Protein AF-A0A938LSH6-F1 (afdb_monomer_lite)

Sequence (116 aa):
MRPATFASLILISLAPCVVAAPAPAGTNDRDPYGGWTQLRFEATGFFRAVERDGLWWLVTPAGHAFLSKGVNNVDFRGDHAPALGYAPYQRAVQAKYGSEEAWAQAVVARLRDWGF

Structure (mmCIF, N/CA/C/O backbone):
data_AF-A0A938LSH6-F1
#
_entry.id   AF-A0A938LSH6-F1
#
loop_
_atom_site.group_PDB
_atom_site.id
_atom_site.type_symbol
_atom_site.label_atom_id
_atom_site.label_alt_id
_atom_site.label_comp_id
_atom_site.label_asym_id
_atom_site.label_entity_id
_atom_site.label_seq_id
_atom_site.pdbx_PDB_ins_code
_atom_site.Cartn_x
_atom_site.Cartn_y
_atom_site.Cartn_z
_atom_site.occupancy
_atom_site.B_iso_or_equiv
_atom_site.auth_seq_id
_atom_site.auth_comp_id
_atom_site.auth_asym_id
_atom_site.auth_atom_id
_atom_site.pdbx_PDB_model_num
ATOM 1 N N . MET A 1 1 ? 9.554 -72.117 -28.312 1.00 37.94 1 MET A N 1
ATOM 2 C CA . MET A 1 1 ? 10.291 -70.834 -28.308 1.00 37.94 1 MET A CA 1
ATOM 3 C C . MET A 1 1 ? 9.295 -69.699 -28.071 1.00 37.94 1 MET A C 1
ATOM 5 O O . MET A 1 1 ? 8.416 -69.533 -28.894 1.00 37.94 1 MET A O 1
ATOM 9 N N . ARG A 1 2 ? 9.434 -69.043 -26.902 1.00 40.09 2 ARG A N 1
ATOM 10 C CA . ARG A 1 2 ? 8.969 -67.728 -26.372 1.00 40.09 2 ARG A CA 1
ATOM 11 C C . ARG A 1 2 ? 7.556 -67.159 -26.698 1.00 40.09 2 ARG A C 1
ATOM 13 O O . ARG A 1 2 ? 7.213 -67.038 -27.866 1.00 40.09 2 ARG A O 1
ATOM 20 N N . PRO A 1 3 ? 6.800 -66.692 -25.673 1.00 49.91 3 PRO A N 1
ATOM 21 C CA . PRO A 1 3 ? 5.553 -65.935 -25.823 1.00 49.91 3 PRO A CA 1
ATOM 22 C C . PRO A 1 3 ? 5.826 -64.421 -25.940 1.00 49.91 3 PRO A C 1
ATOM 24 O O . PRO A 1 3 ? 6.870 -63.947 -25.488 1.00 49.91 3 PRO A O 1
ATOM 27 N N . ALA A 1 4 ? 4.883 -63.651 -26.490 1.00 46.59 4 ALA A N 1
ATOM 28 C CA . ALA A 1 4 ? 4.911 -62.187 -26.440 1.00 46.59 4 ALA A CA 1
ATOM 29 C C . ALA A 1 4 ? 3.577 -61.647 -25.906 1.00 46.59 4 ALA A C 1
ATOM 31 O O . ALA A 1 4 ? 2.539 -61.701 -26.561 1.00 46.59 4 ALA A O 1
ATOM 32 N N . THR A 1 5 ? 3.643 -61.171 -24.668 1.00 45.41 5 THR A N 1
ATOM 33 C CA . THR A 1 5 ? 2.594 -60.525 -23.881 1.00 45.41 5 THR A CA 1
ATOM 34 C C . THR A 1 5 ? 2.369 -59.096 -24.388 1.00 45.41 5 THR A C 1
ATOM 36 O O . THR A 1 5 ? 3.325 -58.330 -24.488 1.00 45.41 5 THR A O 1
ATOM 39 N N . PHE A 1 6 ? 1.124 -58.711 -24.680 1.00 43.72 6 PHE A N 1
ATOM 40 C CA . PHE A 1 6 ? 0.762 -57.312 -24.931 1.00 43.72 6 PHE A CA 1
ATOM 41 C C . PHE A 1 6 ? 0.640 -56.573 -23.593 1.00 43.72 6 PHE A C 1
ATOM 43 O O . PHE A 1 6 ? -0.237 -56.874 -22.787 1.00 43.72 6 PHE A O 1
ATOM 50 N N . ALA A 1 7 ? 1.535 -55.616 -23.347 1.00 45.47 7 ALA A N 1
ATOM 51 C CA . ALA A 1 7 ? 1.458 -54.708 -22.210 1.00 45.47 7 ALA A CA 1
ATOM 52 C C . ALA A 1 7 ? 0.606 -53.484 -22.587 1.00 45.47 7 ALA A C 1
ATOM 54 O O . ALA A 1 7 ? 1.020 -52.660 -23.402 1.00 45.47 7 ALA A O 1
ATOM 55 N N . SER A 1 8 ? -0.583 -53.359 -21.996 1.00 44.22 8 SER A N 1
ATOM 56 C CA . SER A 1 8 ? -1.368 -52.122 -22.027 1.00 44.22 8 SER A CA 1
ATOM 57 C C . SER A 1 8 ? -0.714 -51.075 -21.125 1.00 44.22 8 SER A C 1
ATOM 59 O O . SER A 1 8 ? -0.715 -51.212 -19.904 1.00 44.22 8 SER A O 1
ATOM 61 N N . LEU A 1 9 ? -0.178 -50.012 -21.723 1.00 42.94 9 LEU A N 1
ATOM 62 C CA . LEU A 1 9 ? 0.179 -48.787 -21.012 1.00 42.94 9 LEU A CA 1
ATOM 63 C C . LEU A 1 9 ? -1.080 -47.933 -20.821 1.00 42.94 9 LEU A C 1
ATOM 65 O O . LEU A 1 9 ? -1.621 -47.389 -21.780 1.00 42.94 9 LEU A O 1
ATOM 69 N N . ILE A 1 10 ? -1.539 -47.810 -19.576 1.00 46.94 10 ILE A N 1
ATOM 70 C CA . ILE A 1 10 ? -2.532 -46.808 -19.179 1.00 46.94 10 ILE A CA 1
ATOM 71 C C . ILE A 1 10 ? -1.774 -45.503 -18.920 1.00 46.94 10 ILE A C 1
ATOM 73 O O . ILE A 1 10 ? -1.013 -45.395 -17.959 1.00 46.94 10 ILE A O 1
ATOM 77 N N . LEU A 1 11 ? -1.970 -44.513 -19.791 1.00 42.72 11 LEU A N 1
ATOM 78 C CA . LEU A 1 11 ? -1.486 -43.150 -19.587 1.00 42.72 11 LEU A CA 1
ATOM 79 C C . LEU A 1 11 ? -2.413 -42.457 -18.571 1.00 42.72 11 LEU A C 1
ATOM 81 O O . LEU A 1 11 ? -3.522 -42.052 -18.914 1.00 42.72 11 LEU A O 1
ATOM 85 N N . ILE A 1 12 ? -1.988 -42.333 -17.313 1.00 53.47 12 ILE A N 1
ATOM 86 C CA . ILE A 1 12 ? -2.693 -41.504 -16.325 1.00 53.47 12 ILE A CA 1
ATOM 87 C C . ILE A 1 12 ? -2.281 -40.050 -16.578 1.00 53.47 12 ILE A C 1
ATOM 89 O O . ILE A 1 12 ? -1.184 -39.628 -16.219 1.00 53.47 12 ILE A O 1
ATOM 93 N N . SER A 1 13 ? -3.154 -39.285 -17.235 1.00 51.00 13 SER A N 1
ATOM 94 C CA . SER A 1 13 ? -3.016 -37.831 -17.343 1.00 51.00 13 SER A CA 1
ATOM 95 C C . SER A 1 13 ? -3.321 -37.203 -15.981 1.00 51.00 13 SER A C 1
ATOM 97 O O . SER A 1 13 ? -4.474 -37.114 -15.564 1.00 51.00 13 SER A O 1
ATOM 99 N N . LEU A 1 14 ? -2.277 -36.789 -15.263 1.00 54.25 14 LEU A N 1
ATOM 100 C CA . LEU A 1 14 ? -2.396 -35.893 -14.114 1.00 54.25 14 LEU A CA 1
ATOM 101 C C . LEU A 1 14 ? -2.654 -34.477 -14.637 1.00 54.25 14 LEU A C 1
ATOM 103 O O . LEU A 1 14 ? -1.720 -33.718 -14.888 1.00 54.25 14 LEU A O 1
ATOM 107 N N . ALA A 1 15 ? -3.924 -34.120 -14.819 1.00 60.56 15 ALA A N 1
ATOM 108 C CA . ALA A 1 15 ? -4.305 -32.721 -14.944 1.00 60.56 15 ALA A CA 1
ATOM 109 C C . ALA A 1 15 ? -4.096 -32.048 -13.573 1.00 60.56 15 ALA A C 1
ATOM 111 O O . ALA A 1 15 ? -4.708 -32.488 -12.594 1.00 60.56 15 ALA A O 1
ATOM 112 N N . PRO A 1 16 ? -3.247 -31.011 -13.444 1.00 57.06 16 PRO A N 1
ATOM 113 C CA . PRO A 1 16 ? -3.201 -30.240 -12.215 1.00 57.06 16 PRO A CA 1
ATOM 114 C C . PRO A 1 16 ? -4.564 -29.570 -12.035 1.00 57.06 16 PRO A C 1
ATOM 116 O O . PRO A 1 16 ? -4.983 -28.746 -12.848 1.00 57.06 16 PRO A O 1
ATOM 119 N N . CYS A 1 17 ? -5.269 -29.944 -10.967 1.00 41.12 17 CYS A N 1
ATOM 120 C CA . CYS A 1 17 ? -6.420 -29.202 -10.481 1.00 41.12 17 CYS A CA 1
ATOM 121 C C . CYS A 1 17 ? -5.899 -27.854 -9.974 1.00 41.12 17 CYS A C 1
ATOM 123 O O . CYS A 1 17 ? -5.541 -27.701 -8.808 1.00 41.12 17 CYS A O 1
ATOM 125 N N . VAL A 1 18 ? -5.773 -26.882 -10.877 1.00 58.09 18 VAL A N 1
ATOM 126 C CA . VAL A 1 18 ? -5.633 -25.485 -10.485 1.00 58.09 18 VAL A CA 1
ATOM 127 C C . VAL A 1 18 ? -6.980 -25.105 -9.890 1.00 58.09 18 VAL A C 1
ATOM 129 O O . VAL A 1 18 ? -7.929 -24.802 -10.612 1.00 58.09 18 VAL A O 1
ATOM 132 N N . VAL A 1 19 ? -7.089 -25.185 -8.565 1.00 53.78 19 VAL A N 1
ATOM 133 C CA . VAL A 1 19 ? -8.195 -24.562 -7.845 1.00 53.78 19 VAL A CA 1
ATOM 134 C C . VAL A 1 19 ? -8.004 -23.063 -8.028 1.00 53.78 19 VAL A C 1
ATOM 136 O O . VAL A 1 19 ? -7.171 -22.444 -7.368 1.00 53.78 19 VAL A O 1
ATOM 139 N N . ALA A 1 20 ? -8.723 -22.489 -8.989 1.00 54.34 20 ALA A N 1
ATOM 140 C CA . ALA A 1 20 ? -8.857 -21.049 -9.082 1.00 54.34 20 ALA A CA 1
ATOM 141 C C . ALA A 1 20 ? -9.435 -20.565 -7.748 1.00 54.34 20 ALA A C 1
ATOM 143 O O . ALA A 1 20 ? -10.492 -21.037 -7.319 1.00 54.34 20 ALA A O 1
ATOM 144 N N . ALA A 1 21 ? -8.724 -19.662 -7.071 1.00 57.00 21 ALA A N 1
ATOM 145 C CA . ALA A 1 21 ? -9.303 -18.953 -5.943 1.00 57.00 21 ALA A CA 1
ATOM 146 C C . ALA A 1 21 ? -10.612 -18.297 -6.422 1.00 57.00 21 ALA A C 1
ATOM 148 O O . ALA A 1 21 ? -10.639 -17.766 -7.538 1.00 57.00 21 ALA A O 1
ATOM 149 N N . PRO A 1 22 ? -11.704 -18.363 -5.639 1.00 52.28 22 PRO A N 1
ATOM 150 C CA . PRO A 1 22 ? -12.938 -17.693 -6.014 1.00 52.28 22 PRO A CA 1
ATOM 151 C C . PRO A 1 22 ? -12.639 -16.215 -6.273 1.00 52.28 22 PRO A C 1
ATOM 153 O O . PRO A 1 22 ? -11.905 -15.584 -5.508 1.00 52.28 22 PRO A O 1
ATOM 156 N N . ALA A 1 23 ? -13.189 -15.681 -7.366 1.00 52.38 23 ALA A N 1
ATOM 157 C CA . ALA A 1 23 ? -13.143 -14.253 -7.647 1.00 52.38 23 ALA A CA 1
ATOM 158 C C . ALA A 1 23 ? -13.608 -13.479 -6.396 1.00 52.38 23 ALA A C 1
ATOM 160 O O . ALA A 1 23 ? -14.553 -13.934 -5.737 1.00 52.38 23 ALA A O 1
ATOM 161 N N . PRO A 1 24 ? -12.957 -12.358 -6.032 1.00 55.66 24 PRO A N 1
ATOM 162 C CA . PRO A 1 24 ? -13.344 -11.601 -4.850 1.00 55.66 24 PRO A CA 1
ATOM 163 C C . PRO A 1 24 ? -14.833 -11.249 -4.934 1.00 55.66 24 PRO A C 1
ATOM 165 O O . PRO A 1 24 ? -15.311 -10.739 -5.949 1.00 55.66 24 PRO A O 1
ATOM 168 N N . ALA A 1 25 ? -15.571 -11.586 -3.874 1.00 49.50 25 ALA A N 1
ATOM 169 C CA . ALA A 1 25 ? -16.984 -11.260 -3.745 1.00 49.50 25 ALA A CA 1
ATOM 170 C C . ALA A 1 25 ? -17.200 -9.747 -3.947 1.00 49.50 25 ALA A C 1
ATOM 172 O O . ALA A 1 25 ? -16.357 -8.933 -3.575 1.00 49.50 25 ALA A O 1
ATOM 173 N N . GLY A 1 26 ? -18.316 -9.380 -4.579 1.00 51.97 26 GLY A N 1
ATOM 174 C CA . GLY A 1 26 ? -18.566 -8.038 -5.106 1.00 51.97 26 GLY A CA 1
ATOM 175 C C . GLY A 1 26 ? -18.353 -6.884 -4.113 1.00 51.97 26 GLY A C 1
ATOM 176 O O . GLY A 1 26 ? -19.042 -6.786 -3.106 1.00 51.97 26 GLY A O 1
ATOM 177 N N . THR A 1 27 ? -17.400 -6.018 -4.462 1.00 55.84 27 THR A N 1
ATOM 178 C CA . THR A 1 27 ? -17.235 -4.552 -4.295 1.00 55.84 27 THR A CA 1
ATOM 179 C C . THR A 1 27 ? -17.935 -3.732 -3.185 1.00 55.84 27 THR A C 1
ATOM 181 O O . THR A 1 27 ? -17.896 -2.511 -3.286 1.00 55.84 27 THR A O 1
ATOM 184 N N . ASN A 1 28 ? -18.529 -4.289 -2.124 1.00 69.12 28 ASN A N 1
ATOM 185 C CA . ASN A 1 28 ? -19.157 -3.493 -1.044 1.00 69.12 28 ASN A CA 1
ATOM 186 C C . ASN A 1 28 ? -18.731 -3.879 0.384 1.00 69.12 28 ASN A C 1
ATOM 188 O O . ASN A 1 28 ? -19.216 -3.296 1.356 1.00 69.12 28 ASN A O 1
ATOM 192 N N . ASP A 1 29 ? -17.826 -4.843 0.552 1.00 89.25 29 ASP A N 1
ATOM 193 C CA . ASP A 1 29 ? -17.356 -5.275 1.874 1.00 89.25 29 ASP A CA 1
ATOM 194 C C . ASP A 1 29 ? -16.095 -4.530 2.347 1.00 89.25 29 ASP A C 1
ATOM 196 O O . ASP A 1 29 ? -15.607 -4.813 3.443 1.00 89.25 29 ASP A O 1
ATOM 200 N N . ARG A 1 30 ? -15.575 -3.581 1.551 1.00 92.19 30 ARG A N 1
ATOM 201 C CA . ARG A 1 30 ? -14.362 -2.812 1.855 1.00 92.19 30 ARG A CA 1
ATOM 202 C C . ARG A 1 30 ? -14.604 -1.314 1.936 1.00 92.19 30 ARG A C 1
ATOM 204 O O . ARG A 1 30 ? -15.330 -0.744 1.129 1.00 92.19 30 ARG A O 1
ATOM 211 N N . ASP A 1 31 ? -13.960 -0.680 2.906 1.00 95.25 31 ASP A N 1
ATOM 212 C CA . ASP A 1 31 ? -13.855 0.775 2.966 1.00 95.25 31 ASP A CA 1
ATOM 213 C C . ASP A 1 31 ? -12.745 1.300 2.022 1.00 95.25 31 ASP A C 1
ATOM 215 O O . ASP A 1 31 ? -11.994 0.501 1.451 1.00 95.25 31 ASP A O 1
ATOM 219 N N . PRO A 1 32 ? -12.595 2.631 1.845 1.00 94.56 32 PRO A N 1
ATOM 220 C CA . PRO A 1 32 ? -11.576 3.211 0.959 1.00 94.56 32 PRO A CA 1
ATOM 221 C C . PRO A 1 32 ? -10.118 2.860 1.303 1.00 94.56 32 PRO A C 1
ATOM 223 O O . PRO A 1 32 ? -9.224 3.125 0.502 1.00 94.56 32 PRO A O 1
ATOM 226 N N . TYR A 1 33 ? -9.874 2.288 2.483 1.00 95.25 33 TYR A N 1
ATOM 227 C CA . TYR A 1 33 ? -8.564 1.881 2.981 1.00 95.25 33 TYR A CA 1
ATOM 228 C C . TYR A 1 33 ? -8.374 0.352 2.954 1.00 95.25 33 TYR A C 1
ATOM 230 O O . TYR A 1 33 ? -7.358 -0.137 3.443 1.00 95.25 33 TYR A O 1
ATOM 238 N N . GLY A 1 34 ? -9.334 -0.411 2.412 1.00 94.25 34 GLY A N 1
ATOM 239 C CA . GLY A 1 34 ? -9.292 -1.878 2.347 1.00 94.25 34 GLY A CA 1
ATOM 240 C C . GLY A 1 34 ? -9.794 -2.593 3.610 1.00 94.25 34 GLY A C 1
ATOM 241 O O . GLY A 1 34 ? -9.679 -3.819 3.719 1.00 94.25 34 GLY A O 1
ATOM 242 N N . GLY A 1 35 ? -10.364 -1.862 4.572 1.00 96.25 35 GLY A N 1
ATOM 243 C CA . GLY A 1 35 ? -10.918 -2.422 5.805 1.00 96.25 35 GLY A CA 1
ATOM 244 C C . GLY A 1 35 ? -12.235 -3.156 5.576 1.00 96.25 35 GLY A C 1
ATOM 245 O O . GLY A 1 35 ? -13.079 -2.692 4.820 1.00 96.25 35 GLY A O 1
ATOM 246 N N . TRP A 1 36 ? -12.428 -4.293 6.238 1.00 96.19 36 TRP A N 1
ATOM 247 C CA . TRP A 1 36 ? -13.632 -5.114 6.170 1.00 96.19 36 TRP A CA 1
ATOM 248 C C . TRP A 1 36 ? -14.802 -4.466 6.922 1.00 96.19 36 TRP A C 1
ATOM 250 O O . TRP A 1 36 ? -14.794 -4.355 8.150 1.00 96.19 36 TRP A O 1
ATOM 260 N N . THR A 1 37 ? -15.841 -4.061 6.191 1.00 96.12 37 THR A N 1
ATOM 261 C CA . THR A 1 37 ? -16.923 -3.201 6.704 1.00 96.12 37 THR A CA 1
ATOM 262 C C . THR A 1 37 ? -17.867 -3.877 7.701 1.00 96.12 37 THR A C 1
ATOM 264 O O . THR A 1 37 ? -18.651 -3.192 8.365 1.00 96.12 37 THR A O 1
ATOM 267 N N . GLN A 1 38 ? -17.782 -5.203 7.843 1.00 95.88 38 GLN A N 1
ATOM 268 C CA . GLN A 1 38 ? -18.606 -5.988 8.770 1.00 95.88 38 GLN A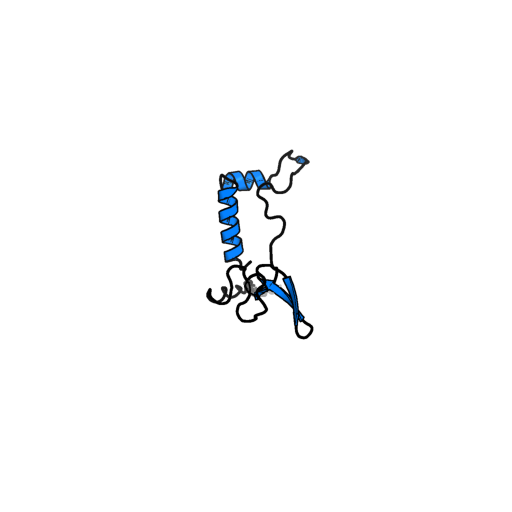 CA 1
ATOM 269 C C . GLN A 1 38 ? -18.124 -5.907 10.225 1.00 95.88 38 GLN A C 1
ATOM 271 O O . GLN A 1 38 ? -18.891 -6.214 11.134 1.00 95.88 38 GLN A O 1
ATOM 276 N N . LEU A 1 39 ? -16.882 -5.471 10.468 1.00 96.38 39 LEU A N 1
ATOM 277 C CA . LEU A 1 39 ? -16.335 -5.324 11.817 1.00 96.38 39 LEU A CA 1
ATOM 278 C C . LEU A 1 39 ? -15.881 -3.879 12.055 1.00 96.38 39 LEU A C 1
ATOM 280 O O . LEU A 1 39 ? -14.918 -3.414 11.447 1.00 96.38 39 LEU A O 1
ATOM 284 N N . ARG A 1 40 ? -16.589 -3.173 12.950 1.00 97.12 40 ARG A N 1
ATOM 285 C CA . ARG A 1 40 ? -16.376 -1.748 13.258 1.00 97.12 40 ARG A CA 1
ATOM 286 C C . ARG A 1 40 ? -15.751 -1.483 14.626 1.00 97.12 40 ARG A C 1
ATOM 288 O O . ARG A 1 40 ? -15.984 -2.188 15.614 1.00 97.12 40 ARG A O 1
ATOM 295 N N . PHE A 1 41 ? -15.022 -0.380 14.664 1.00 97.94 41 PHE A N 1
ATOM 296 C CA . PHE A 1 41 ? -14.335 0.238 15.785 1.00 97.94 41 PHE A CA 1
ATOM 297 C C . PHE A 1 41 ? -14.489 1.766 15.683 1.00 97.94 41 PHE A C 1
ATOM 299 O O . PHE A 1 41 ? -15.018 2.287 14.703 1.00 97.94 41 PHE A O 1
ATOM 306 N N . GLU A 1 42 ? -14.008 2.496 16.688 1.00 97.94 42 GLU A N 1
ATOM 307 C CA . GLU A 1 42 ? -13.920 3.959 16.624 1.00 97.94 42 GLU A CA 1
ATOM 308 C C . GLU A 1 42 ? -13.013 4.407 15.463 1.00 97.94 42 GLU A C 1
ATOM 310 O O . GLU A 1 42 ? -11.878 3.926 15.336 1.00 97.94 42 GLU A O 1
ATOM 315 N N . ALA A 1 43 ? -13.528 5.327 14.643 1.00 98.25 43 ALA A N 1
ATOM 316 C CA . ALA A 1 43 ? -12.821 5.966 13.542 1.00 98.25 43 ALA A CA 1
ATOM 317 C C . ALA A 1 43 ? -12.036 7.175 14.062 1.00 98.25 43 ALA A C 1
ATOM 319 O O . ALA A 1 43 ? -12.622 8.165 14.492 1.00 98.25 43 ALA A O 1
ATOM 320 N N . THR A 1 44 ? -10.709 7.093 14.014 1.00 98.12 44 THR A N 1
ATOM 321 C CA . THR A 1 44 ? -9.816 8.142 14.536 1.00 98.12 44 THR A CA 1
ATOM 322 C C . THR A 1 44 ? -9.143 8.955 13.432 1.00 98.12 44 THR A C 1
ATOM 324 O O . THR A 1 44 ? -8.387 9.878 13.722 1.00 98.12 44 THR A O 1
ATOM 327 N N . GLY A 1 45 ? -9.361 8.597 12.163 1.00 98.12 45 GLY A N 1
ATOM 328 C CA . GLY A 1 45 ? -8.648 9.191 11.030 1.00 98.12 45 GLY A CA 1
ATOM 329 C C . GLY A 1 45 ? -7.244 8.620 10.787 1.00 98.12 45 GLY A C 1
ATOM 330 O O . GLY A 1 45 ? -6.606 9.008 9.812 1.00 98.12 45 GLY A O 1
ATOM 331 N N . PHE A 1 46 ? -6.778 7.660 11.595 1.00 98.44 46 PHE A N 1
ATOM 332 C CA . PHE A 1 46 ? -5.474 7.004 11.431 1.00 98.44 46 PHE A CA 1
ATOM 333 C C . PHE A 1 46 ? -5.583 5.483 11.556 1.00 98.44 46 PHE A C 1
ATOM 335 O O . PHE A 1 46 ? -6.472 4.968 12.233 1.00 98.44 46 PHE A O 1
ATOM 342 N N . PHE A 1 47 ? -4.646 4.761 10.933 1.00 98.50 47 PHE A N 1
ATOM 343 C CA . PHE A 1 47 ? -4.486 3.333 11.199 1.00 98.50 47 PHE A CA 1
ATOM 344 C C . PHE A 1 47 ? -4.025 3.106 12.638 1.00 98.50 47 PHE A C 1
ATOM 346 O O . PHE A 1 47 ? -3.181 3.844 13.148 1.00 98.50 47 PHE A O 1
ATOM 353 N N . ARG A 1 48 ? -4.544 2.064 13.288 1.00 98.38 48 ARG A N 1
ATOM 354 C CA . ARG A 1 48 ? -4.173 1.719 14.668 1.00 98.38 48 ARG A CA 1
ATOM 355 C C . ARG A 1 48 ? -4.342 0.234 14.955 1.00 98.38 48 ARG A C 1
ATOM 357 O O . ARG A 1 48 ? -5.088 -0.443 14.257 1.00 98.38 48 ARG A O 1
ATOM 364 N N . ALA A 1 49 ? -3.684 -0.249 16.002 1.00 98.38 49 ALA A N 1
ATOM 365 C CA . ALA A 1 49 ? -3.911 -1.581 16.548 1.00 98.38 49 ALA A CA 1
ATOM 366 C C . ALA A 1 49 ? -4.950 -1.520 17.678 1.00 98.38 49 ALA A C 1
ATOM 368 O O . ALA A 1 49 ? -4.928 -0.594 18.492 1.00 98.38 49 ALA A O 1
ATOM 369 N N . VAL A 1 50 ? -5.858 -2.493 17.720 1.00 98.44 50 VAL A N 1
ATOM 370 C CA . VAL A 1 50 ? -6.915 -2.611 18.731 1.00 98.44 50 VAL A CA 1
ATOM 371 C C . VAL A 1 50 ? -7.046 -4.057 19.152 1.00 98.44 50 VAL A C 1
ATOM 373 O O . VAL A 1 50 ? -7.126 -4.942 18.306 1.00 98.44 50 VAL A O 1
ATOM 376 N N . GLU A 1 51 ? -7.117 -4.280 20.454 1.00 98.00 51 GLU A N 1
ATOM 377 C CA . GLU A 1 51 ? -7.475 -5.566 21.030 1.00 98.00 51 GLU A CA 1
ATOM 378 C C . GLU A 1 51 ? -8.981 -5.569 21.351 1.00 98.00 51 GLU A C 1
ATOM 380 O O . GLU A 1 51 ? -9.512 -4.588 21.881 1.00 98.00 51 GLU A O 1
ATOM 385 N N . ARG A 1 52 ? -9.686 -6.630 20.946 1.00 96.81 52 ARG A N 1
ATOM 386 C CA . ARG A 1 52 ? -11.088 -6.899 21.290 1.00 96.81 52 ARG A CA 1
ATOM 387 C C . ARG A 1 52 ? -11.257 -8.401 21.500 1.00 96.81 52 ARG A C 1
ATOM 389 O O . ARG A 1 52 ? -10.991 -9.176 20.583 1.00 96.81 52 ARG A O 1
ATOM 396 N N . ASP A 1 53 ? -1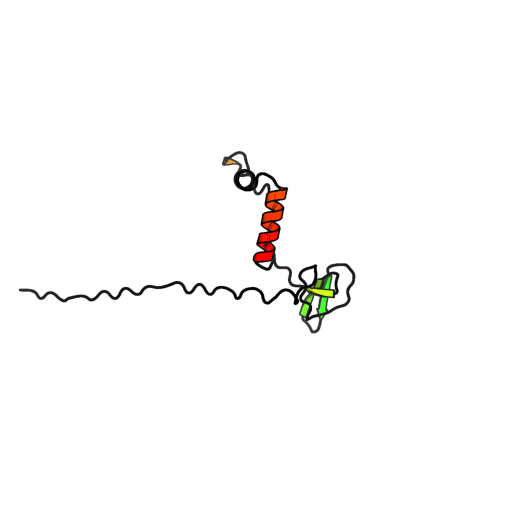1.760 -8.786 22.668 1.00 96.62 53 ASP A N 1
ATOM 397 C CA . ASP A 1 53 ? -12.092 -10.171 23.029 1.00 96.62 53 ASP A CA 1
ATOM 398 C C . ASP A 1 53 ? -10.917 -11.160 22.875 1.00 96.62 53 ASP A C 1
ATOM 400 O O . ASP A 1 53 ? -11.080 -12.305 22.457 1.00 96.62 53 ASP A O 1
ATOM 404 N N . GLY A 1 54 ? -9.703 -10.715 23.194 1.00 97.50 54 GLY A N 1
ATOM 405 C CA . GLY A 1 54 ? -8.457 -11.469 23.070 1.00 97.50 54 GLY A CA 1
ATOM 406 C C . GLY A 1 54 ? -7.844 -11.469 21.665 1.00 97.50 54 GLY A C 1
ATOM 407 O O . GLY A 1 54 ? -6.821 -12.123 21.456 1.00 97.50 54 GLY A O 1
ATOM 408 N N . LEU A 1 55 ? -8.434 -10.759 20.695 1.00 97.75 55 LEU A N 1
ATOM 409 C CA . LEU A 1 55 ? -7.972 -10.710 19.305 1.00 97.75 55 LEU A CA 1
ATOM 410 C C . LEU A 1 55 ? -7.462 -9.319 18.928 1.00 97.75 55 LEU A C 1
ATOM 412 O O . LEU A 1 55 ? -8.140 -8.309 19.118 1.00 97.75 55 LEU A O 1
ATOM 416 N N . TRP A 1 56 ? -6.276 -9.285 18.322 1.00 98.12 56 TRP A N 1
ATOM 417 C CA . TRP A 1 56 ? -5.676 -8.064 17.799 1.00 98.12 56 TRP A CA 1
ATOM 418 C C . TRP A 1 56 ? -6.084 -7.813 16.353 1.00 98.12 56 TRP A C 1
ATOM 420 O O . TRP A 1 56 ? -5.903 -8.659 15.477 1.00 98.12 56 TRP A O 1
ATOM 430 N N . TRP A 1 57 ? -6.565 -6.603 16.106 1.00 98.12 57 TRP A N 1
ATOM 431 C CA . TRP A 1 57 ? -6.936 -6.094 14.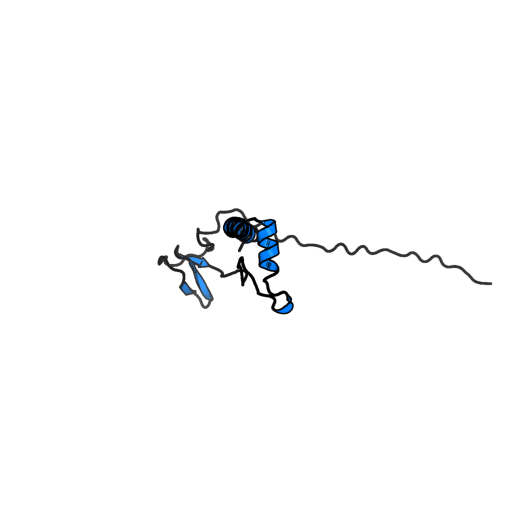797 1.00 98.12 57 TRP A CA 1
ATOM 432 C C . TRP A 1 57 ? -6.113 -4.857 14.472 1.00 98.12 57 TRP A C 1
ATOM 4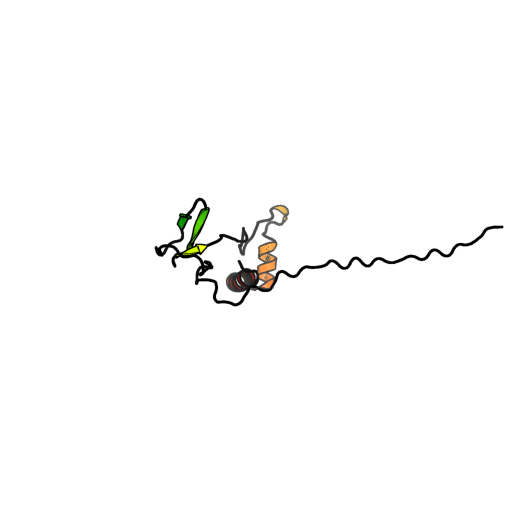34 O O . TRP A 1 57 ? -5.885 -4.008 15.335 1.00 98.12 57 TRP A O 1
ATOM 444 N N . LEU A 1 58 ? -5.726 -4.705 13.207 1.00 98.56 58 LEU A N 1
ATOM 445 C CA . LEU A 1 58 ? -5.501 -3.366 12.681 1.00 98.56 58 LEU A CA 1
ATOM 446 C C . LEU A 1 58 ? -6.861 -2.757 12.344 1.00 98.56 58 LEU A C 1
ATOM 448 O O . LEU A 1 58 ? -7.801 -3.464 11.986 1.00 98.56 58 LEU A O 1
ATOM 452 N N . VAL A 1 59 ? -6.969 -1.444 12.466 1.00 98.56 59 VAL A N 1
ATOM 453 C CA . VAL A 1 59 ? -8.196 -0.691 12.215 1.00 98.56 59 VAL A CA 1
ATOM 454 C C . VAL A 1 59 ? -7.874 0.446 11.263 1.00 98.56 59 VAL A C 1
ATOM 456 O O . VAL A 1 59 ? -6.872 1.134 11.454 1.00 98.56 59 VAL A O 1
ATOM 459 N N . THR A 1 60 ? -8.699 0.622 10.234 1.00 98.62 60 THR A N 1
ATOM 460 C CA . THR A 1 60 ? -8.560 1.698 9.244 1.00 98.62 60 THR A CA 1
ATOM 461 C C . THR A 1 60 ? -8.918 3.069 9.831 1.00 98.62 60 THR A C 1
ATOM 463 O O . THR A 1 60 ? -9.626 3.146 10.838 1.00 98.62 60 THR A O 1
ATOM 466 N N . PRO A 1 61 ? -8.533 4.178 9.171 1.00 98.62 61 PRO A N 1
ATOM 467 C CA . PRO A 1 61 ? -8.997 5.521 9.528 1.00 98.62 61 PRO A CA 1
ATOM 468 C C . PRO A 1 61 ? -10.522 5.664 9.652 1.00 98.62 61 PRO A C 1
ATOM 470 O O . PRO A 1 61 ? -10.994 6.443 10.480 1.00 98.62 61 PRO A O 1
ATOM 473 N N . ALA A 1 62 ? -11.282 4.899 8.859 1.00 98.31 62 ALA A N 1
ATOM 474 C CA . ALA A 1 62 ? -12.746 4.869 8.878 1.00 98.31 62 ALA A CA 1
ATOM 475 C C . ALA A 1 62 ? -13.337 3.919 9.941 1.00 98.31 62 ALA A C 1
ATOM 477 O O . ALA A 1 62 ? -14.557 3.795 10.035 1.00 98.31 62 ALA A O 1
ATOM 478 N N . GLY A 1 63 ? -12.498 3.264 10.749 1.00 98.38 63 GLY A N 1
ATOM 479 C CA . GLY A 1 63 ? -12.929 2.432 11.868 1.00 98.38 63 GLY A CA 1
ATOM 480 C C . GLY A 1 63 ? -13.289 0.993 11.499 1.00 98.38 63 GLY A C 1
ATOM 481 O O . GLY A 1 63 ? -14.039 0.369 12.240 1.00 98.38 63 GLY A O 1
ATOM 482 N N . HIS A 1 64 ? -12.795 0.432 10.394 1.00 98.25 64 HIS A N 1
ATOM 483 C CA . HIS A 1 64 ? -13.077 -0.961 10.015 1.00 98.25 64 HIS A CA 1
ATOM 484 C C . HIS A 1 64 ? -11.878 -1.878 10.262 1.00 98.25 64 HIS A C 1
ATOM 486 O O . HIS A 1 64 ? -10.730 -1.441 10.191 1.00 98.25 64 HIS A O 1
ATOM 492 N N . ALA A 1 65 ? -12.139 -3.153 10.552 1.00 97.81 65 ALA A N 1
ATOM 493 C CA . ALA A 1 65 ? -11.098 -4.162 10.732 1.00 97.81 65 ALA A CA 1
ATOM 494 C C . ALA A 1 65 ? -10.225 -4.299 9.483 1.00 97.81 65 ALA A C 1
ATOM 496 O O . ALA A 1 65 ? -10.729 -4.355 8.367 1.00 97.81 65 ALA A O 1
ATOM 497 N N . PHE A 1 66 ? -8.917 -4.410 9.658 1.00 97.56 66 PHE A N 1
ATOM 498 C CA . PHE A 1 66 ? -7.954 -4.437 8.570 1.00 97.56 66 PHE A CA 1
ATOM 499 C C . PHE A 1 66 ? -6.947 -5.567 8.759 1.00 97.56 66 PHE A C 1
ATOM 501 O O . PHE A 1 66 ? -6.469 -5.823 9.864 1.00 97.56 66 PHE A O 1
ATOM 508 N N . LEU A 1 67 ? -6.603 -6.220 7.650 1.00 95.00 67 LEU A N 1
ATOM 509 C CA . LEU A 1 67 ? -5.497 -7.162 7.571 1.00 95.00 67 LEU A CA 1
ATOM 510 C C . LEU A 1 67 ? -4.436 -6.567 6.647 1.00 95.00 67 LEU A C 1
ATOM 512 O O . LEU A 1 67 ? -4.698 -6.360 5.465 1.00 95.00 67 LEU A O 1
ATOM 516 N N . SER A 1 68 ? -3.236 -6.327 7.177 1.00 94.69 68 SER A N 1
ATOM 517 C CA . SER A 1 68 ? -2.110 -5.851 6.372 1.00 94.69 68 SER A CA 1
ATOM 518 C C . SER A 1 68 ? -1.527 -7.010 5.569 1.00 94.69 68 SER A C 1
ATOM 520 O O . SER A 1 68 ? -0.770 -7.831 6.090 1.00 94.69 68 SER A O 1
ATOM 522 N N . LYS A 1 69 ? -1.918 -7.095 4.299 1.00 93.50 69 LYS A N 1
ATOM 523 C CA . LYS A 1 69 ? -1.403 -8.055 3.325 1.00 93.50 69 LYS A CA 1
ATOM 524 C C . LYS A 1 69 ? -0.799 -7.257 2.176 1.00 93.50 69 LYS A 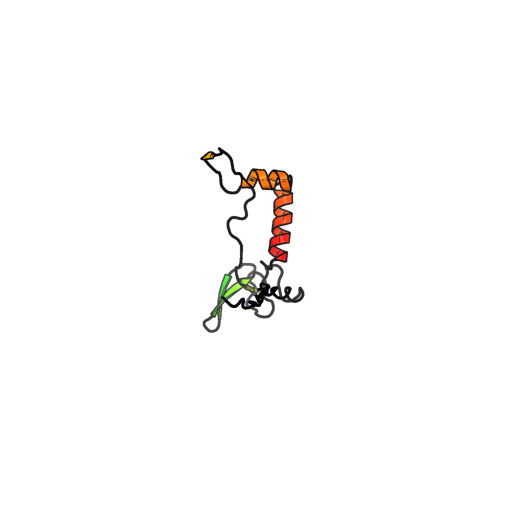C 1
ATOM 526 O O . LYS A 1 69 ? -1.465 -6.394 1.623 1.00 93.50 69 LYS A O 1
ATOM 531 N N . GLY A 1 70 ? 0.441 -7.545 1.797 1.00 93.88 70 GLY A N 1
ATOM 532 C CA . GLY A 1 70 ? 1.130 -6.782 0.759 1.00 93.88 70 GLY A CA 1
ATOM 533 C C . GLY A 1 70 ? 2.310 -7.525 0.152 1.00 93.88 70 GLY A C 1
ATOM 534 O O . GLY A 1 70 ? 2.715 -8.580 0.638 1.00 93.88 70 GLY A O 1
ATOM 535 N N . VAL A 1 71 ? 2.859 -6.944 -0.912 1.00 95.69 71 VAL A N 1
ATOM 536 C CA . VAL A 1 71 ? 4.126 -7.351 -1.531 1.00 95.69 71 VAL A CA 1
ATOM 537 C C . VAL A 1 71 ? 5.214 -6.387 -1.062 1.00 95.69 71 VAL A C 1
ATOM 539 O O . VAL A 1 71 ? 4.967 -5.187 -0.944 1.00 95.69 71 VAL A O 1
ATOM 542 N N . ASN A 1 72 ? 6.410 -6.899 -0.773 1.00 94.62 72 ASN A N 1
ATOM 543 C CA . ASN A 1 72 ? 7.555 -6.067 -0.416 1.00 94.62 72 ASN A CA 1
ATOM 544 C C . ASN A 1 72 ? 8.348 -5.635 -1.663 1.00 94.62 72 ASN A C 1
ATOM 546 O O . ASN A 1 72 ? 8.196 -6.199 -2.742 1.00 94.62 72 ASN A O 1
ATOM 550 N N . ASN A 1 73 ? 9.192 -4.615 -1.500 1.00 94.31 73 ASN A N 1
ATOM 551 C CA . ASN A 1 73 ? 10.096 -4.113 -2.540 1.00 94.31 73 ASN A CA 1
ATOM 552 C C . ASN A 1 73 ? 9.404 -3.712 -3.862 1.00 94.31 73 ASN A C 1
ATOM 554 O O . ASN A 1 73 ? 9.888 -3.997 -4.957 1.00 94.31 73 ASN A O 1
ATOM 558 N N . VAL A 1 74 ? 8.246 -3.048 -3.763 1.00 95.88 74 VAL A N 1
ATOM 559 C CA . VAL A 1 74 ? 7.541 -2.484 -4.921 1.00 95.88 74 VAL A CA 1
ATOM 560 C C . VAL A 1 74 ? 8.212 -1.172 -5.321 1.00 95.88 74 VAL A C 1
ATOM 562 O O . VAL A 1 74 ? 7.781 -0.092 -4.928 1.00 95.88 74 VAL A O 1
ATOM 565 N N . ASP A 1 75 ? 9.289 -1.284 -6.090 1.00 96.44 75 ASP A N 1
ATOM 566 C CA . ASP A 1 75 ? 10.093 -0.155 -6.553 1.00 96.44 75 ASP A CA 1
ATOM 567 C C . ASP A 1 75 ? 10.381 -0.265 -8.054 1.00 96.44 75 ASP A C 1
ATOM 569 O O . ASP A 1 75 ? 10.540 -1.360 -8.598 1.00 96.44 75 ASP A O 1
ATOM 573 N N . PHE A 1 76 ? 10.429 0.880 -8.732 1.00 97.81 76 PHE A N 1
ATOM 574 C CA . PHE A 1 76 ? 10.694 0.961 -10.165 1.00 97.81 76 PHE A CA 1
ATOM 575 C C . PHE A 1 76 ? 12.161 0.671 -10.495 1.00 97.81 76 PHE A C 1
ATOM 577 O O . PHE A 1 76 ? 12.462 0.075 -11.532 1.00 97.81 76 PHE A O 1
ATOM 584 N N . ARG A 1 77 ? 13.086 1.084 -9.619 1.00 96.31 77 ARG A N 1
ATOM 585 C CA . ARG A 1 77 ? 14.529 0.910 -9.833 1.00 96.31 77 ARG A CA 1
ATOM 586 C C . ARG A 1 77 ? 14.933 -0.541 -9.567 1.00 96.31 77 ARG A C 1
ATOM 588 O O . ARG A 1 77 ? 15.666 -1.133 -10.357 1.00 96.31 77 ARG A O 1
ATOM 595 N N . GLY A 1 78 ? 14.389 -1.148 -8.519 1.00 95.38 78 GLY A N 1
ATOM 596 C CA . GLY A 1 78 ? 14.752 -2.499 -8.109 1.00 95.38 78 GLY A CA 1
ATOM 597 C C . GLY A 1 78 ? 16.236 -2.607 -7.742 1.00 95.38 78 GLY A C 1
ATOM 598 O O . GLY A 1 78 ? 16.941 -1.609 -7.580 1.00 95.38 78 GLY A O 1
ATOM 599 N N . ASP A 1 79 ? 16.727 -3.836 -7.621 1.00 95.75 79 ASP A N 1
ATOM 600 C CA . ASP A 1 79 ? 18.066 -4.068 -7.083 1.00 95.75 79 ASP A CA 1
ATOM 601 C C . ASP A 1 79 ? 19.169 -3.854 -8.133 1.00 95.75 79 ASP A C 1
ATOM 603 O O . ASP A 1 79 ? 19.100 -4.331 -9.274 1.00 95.75 79 ASP A O 1
ATOM 607 N N . HIS A 1 80 ? 20.238 -3.163 -7.730 1.00 96.38 80 HIS A N 1
ATOM 608 C CA . HIS A 1 80 ? 21.439 -3.002 -8.546 1.00 96.38 80 HIS A CA 1
ATOM 609 C C . HIS A 1 80 ? 22.230 -4.315 -8.611 1.00 96.38 80 HIS A C 1
ATOM 611 O O . HIS A 1 80 ? 22.556 -4.894 -7.577 1.00 96.38 80 HIS A O 1
ATOM 617 N N . ALA A 1 81 ? 22.616 -4.747 -9.816 1.00 97.31 81 ALA A N 1
ATOM 618 C CA . ALA A 1 81 ? 23.459 -5.921 -10.019 1.00 97.31 81 ALA A CA 1
ATOM 619 C C . ALA A 1 81 ? 24.924 -5.499 -10.261 1.00 97.31 81 ALA A C 1
ATOM 621 O O . ALA A 1 81 ? 25.246 -5.043 -11.362 1.00 97.31 81 ALA A O 1
ATOM 622 N N . PRO A 1 82 ? 25.850 -5.686 -9.293 1.00 97.75 82 PRO A N 1
ATOM 623 C CA . PRO A 1 82 ? 27.243 -5.250 -9.434 1.00 97.75 82 PRO A CA 1
ATOM 624 C C . PRO A 1 82 ? 27.959 -5.842 -10.650 1.00 97.75 82 PRO A C 1
ATOM 626 O O . PRO A 1 82 ? 28.676 -5.128 -11.339 1.00 97.75 82 PRO A O 1
ATOM 629 N N . ALA A 1 83 ? 27.707 -7.117 -10.960 1.00 97.88 83 ALA A N 1
ATOM 630 C CA . ALA A 1 83 ? 28.304 -7.797 -12.111 1.00 97.88 83 ALA A CA 1
ATOM 631 C C . ALA A 1 83 ? 27.895 -7.187 -13.465 1.00 97.88 83 ALA A C 1
ATOM 633 O O . ALA A 1 83 ? 28.603 -7.352 -14.453 1.00 97.88 83 ALA A O 1
ATOM 634 N N . LEU A 1 84 ? 26.751 -6.500 -13.514 1.00 96.94 84 LEU A N 1
ATOM 635 C CA . LEU A 1 84 ? 26.227 -5.872 -14.725 1.00 96.94 84 LEU A CA 1
ATOM 636 C C . LEU A 1 84 ? 26.463 -4.355 -14.742 1.00 96.94 84 LEU A C 1
ATOM 638 O O . LEU A 1 84 ? 26.430 -3.756 -15.814 1.00 96.94 84 LEU A O 1
ATOM 642 N N . GLY A 1 85 ? 26.699 -3.736 -13.581 1.00 97.69 85 GLY A N 1
ATOM 643 C CA . GLY A 1 85 ? 26.859 -2.285 -13.433 1.00 97.69 85 GLY A CA 1
ATOM 644 C C . GLY A 1 85 ? 25.556 -1.492 -13.597 1.00 97.69 85 GLY A C 1
ATOM 645 O O . GLY A 1 85 ? 25.596 -0.294 -13.864 1.00 97.69 85 GLY A O 1
ATOM 646 N N . TYR A 1 86 ? 24.399 -2.157 -13.514 1.00 96.31 86 TYR A N 1
ATOM 647 C CA . TYR A 1 86 ? 23.071 -1.539 -13.573 1.00 96.31 86 TYR A CA 1
ATOM 648 C C . TYR A 1 86 ? 22.015 -2.433 -12.902 1.00 96.31 86 TYR A C 1
ATOM 650 O O . TYR A 1 86 ? 22.300 -3.577 -12.553 1.00 96.31 86 TYR A O 1
ATOM 658 N N . ALA A 1 87 ? 20.785 -1.930 -12.744 1.00 97.94 87 ALA A N 1
ATOM 659 C CA . ALA A 1 87 ? 19.630 -2.699 -12.270 1.00 97.94 87 ALA A CA 1
ATOM 660 C C . ALA A 1 87 ? 18.865 -3.344 -13.451 1.00 97.94 87 ALA A C 1
ATOM 662 O O . ALA A 1 87 ? 18.251 -2.626 -14.253 1.00 97.94 87 ALA A O 1
ATOM 6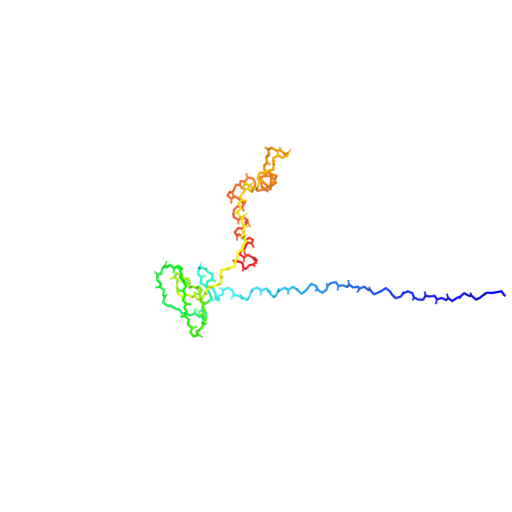63 N N . PRO A 1 88 ? 18.887 -4.683 -13.617 1.00 97.62 88 PRO A N 1
ATOM 664 C CA . PRO A 1 88 ? 18.229 -5.342 -14.748 1.00 97.62 88 PRO A CA 1
ATOM 665 C C . PRO A 1 88 ? 16.717 -5.162 -14.745 1.00 97.62 88 PRO A C 1
ATOM 667 O O . PRO A 1 88 ? 16.122 -4.958 -15.804 1.00 97.62 88 PRO A O 1
ATOM 670 N N . TYR A 1 89 ? 16.113 -5.180 -13.554 1.00 97.62 89 TYR A N 1
ATOM 671 C CA . TYR A 1 89 ? 14.686 -4.945 -13.393 1.00 97.62 89 TYR A CA 1
ATOM 672 C C . TYR A 1 89 ? 14.292 -3.566 -13.930 1.00 97.62 89 TYR A C 1
ATOM 674 O O . TYR A 1 89 ? 13.416 -3.507 -14.791 1.00 97.62 89 TYR A O 1
ATOM 682 N N . GLN A 1 90 ? 15.002 -2.497 -13.533 1.00 97.75 90 GLN A N 1
ATOM 683 C CA . GLN A 1 90 ? 14.755 -1.139 -14.030 1.00 97.75 90 GLN A CA 1
ATOM 684 C C . GLN A 1 90 ? 14.734 -1.081 -15.557 1.00 97.75 90 GLN A C 1
ATOM 686 O O . GLN A 1 90 ? 13.811 -0.523 -16.141 1.00 97.75 90 GLN A O 1
ATOM 691 N N . ARG A 1 91 ? 15.730 -1.678 -16.228 1.00 97.19 91 ARG A N 1
ATOM 692 C CA . ARG A 1 91 ? 15.787 -1.673 -17.700 1.00 97.19 91 ARG A CA 1
ATOM 693 C C . ARG A 1 91 ? 14.585 -2.382 -18.316 1.00 97.19 91 ARG A C 1
ATOM 695 O O . ARG A 1 91 ? 14.014 -1.878 -19.280 1.00 97.19 91 ARG A O 1
ATOM 702 N N . ALA A 1 92 ? 14.191 -3.525 -17.757 1.00 98.06 92 ALA A N 1
ATOM 703 C CA . ALA A 1 92 ? 13.047 -4.285 -18.244 1.00 98.06 92 ALA A CA 1
ATOM 704 C C . ALA A 1 92 ? 11.725 -3.524 -18.053 1.00 98.06 92 ALA A C 1
ATOM 706 O O . ALA A 1 92 ? 10.914 -3.464 -18.978 1.00 98.06 92 ALA A O 1
ATOM 707 N N . VAL A 1 93 ? 11.502 -2.907 -16.886 1.00 97.94 93 VAL A N 1
ATOM 708 C CA . VAL A 1 93 ? 10.273 -2.137 -16.642 1.00 97.94 93 VAL A CA 1
ATOM 709 C C . VAL A 1 93 ? 10.247 -0.829 -17.425 1.00 97.94 93 VAL A C 1
ATOM 711 O O . VAL A 1 93 ? 9.206 -0.495 -17.983 1.00 97.94 93 VAL A O 1
ATOM 714 N N . GLN A 1 94 ? 11.383 -0.146 -17.565 1.00 98.25 94 GLN A N 1
ATOM 715 C CA . GLN A 1 94 ? 11.517 1.048 -18.398 1.00 98.25 94 GLN A CA 1
ATOM 716 C C . GLN A 1 94 ? 11.192 0.736 -19.863 1.00 98.25 94 GLN A C 1
ATOM 718 O O . GLN A 1 94 ? 10.439 1.477 -20.489 1.00 98.25 94 GLN A O 1
ATOM 723 N N . ALA A 1 95 ? 11.700 -0.377 -20.401 1.00 98.31 95 ALA A N 1
ATOM 724 C CA . ALA A 1 95 ? 11.384 -0.812 -21.761 1.00 98.31 95 ALA A CA 1
ATOM 725 C C . ALA A 1 95 ? 9.907 -1.211 -21.927 1.00 98.31 95 ALA A C 1
ATOM 727 O O . ALA A 1 95 ? 9.324 -0.982 -22.983 1.00 98.31 95 ALA A O 1
ATOM 728 N N . LYS A 1 96 ? 9.293 -1.803 -20.893 1.00 98.38 96 LYS A N 1
ATOM 729 C CA . LYS A 1 96 ? 7.904 -2.281 -20.939 1.00 98.38 96 LYS A CA 1
ATOM 730 C C . LYS A 1 96 ? 6.863 -1.171 -20.776 1.00 98.38 96 LYS A C 1
ATOM 732 O O . LYS A 1 96 ? 5.838 -1.216 -21.446 1.00 98.38 96 LYS A O 1
ATOM 737 N N . TYR A 1 97 ? 7.081 -0.237 -19.853 1.00 98.19 97 TYR A N 1
ATOM 738 C CA . TYR A 1 97 ? 6.078 0.762 -19.462 1.00 98.19 97 TYR A CA 1
ATOM 739 C C . TYR A 1 97 ? 6.432 2.184 -19.900 1.00 98.19 97 TYR A C 1
ATOM 741 O O . TYR A 1 97 ? 5.562 3.047 -19.899 1.00 98.19 97 TYR A O 1
ATOM 749 N N . GLY A 1 98 ? 7.683 2.452 -20.276 1.00 98.25 98 GLY A N 1
ATOM 750 C CA . GLY A 1 98 ? 8.121 3.757 -20.774 1.00 98.25 98 GLY A CA 1
ATOM 751 C C . GLY A 1 98 ? 8.325 4.837 -19.704 1.00 98.25 98 GLY A C 1
ATOM 752 O O . GLY A 1 98 ? 9.142 5.728 -19.919 1.00 98.25 98 GLY A O 1
ATOM 753 N N . SER A 1 99 ? 7.664 4.763 -18.547 1.00 98.00 99 SER A N 1
ATOM 754 C CA . SER A 1 99 ? 7.932 5.648 -17.404 1.00 98.00 99 SER A CA 1
ATOM 755 C C . SER A 1 99 ? 7.634 4.986 -16.056 1.00 98.00 99 SER A C 1
ATOM 757 O O . SER A 1 99 ? 6.947 3.959 -15.985 1.00 98.00 99 SER A O 1
ATOM 759 N N . GLU A 1 100 ? 8.150 5.592 -14.985 1.00 97.94 100 GLU A N 1
ATOM 760 C CA . GLU A 1 100 ? 7.873 5.195 -13.602 1.00 97.94 100 GLU A CA 1
ATOM 761 C C . GLU A 1 100 ? 6.383 5.359 -13.265 1.00 97.94 100 GLU A C 1
ATOM 763 O O . GLU A 1 100 ? 5.789 4.474 -12.656 1.00 97.94 100 GLU A O 1
ATOM 768 N N . GLU A 1 101 ? 5.733 6.419 -13.748 1.00 98.31 101 GLU A N 1
ATOM 769 C CA . GLU A 1 101 ? 4.305 6.670 -13.528 1.00 98.31 101 GLU A CA 1
ATOM 770 C C . GLU A 1 101 ? 3.429 5.609 -14.201 1.00 98.31 101 GLU A C 1
ATOM 772 O O . GLU A 1 101 ? 2.504 5.081 -13.580 1.00 98.31 101 GLU A O 1
ATOM 777 N N . ALA A 1 102 ? 3.724 5.261 -15.458 1.00 98.44 102 ALA A N 1
ATOM 778 C CA . ALA A 1 102 ? 2.986 4.230 -16.185 1.00 98.44 102 ALA A CA 1
ATOM 779 C C . ALA A 1 102 ? 3.161 2.850 -15.531 1.00 98.44 102 ALA A C 1
ATOM 781 O O . ALA A 1 102 ? 2.200 2.083 -15.404 1.00 98.44 102 ALA A O 1
ATOM 782 N N . TRP A 1 103 ? 4.373 2.545 -15.056 1.00 98.50 103 TRP A N 1
ATOM 783 C CA . TRP A 1 103 ? 4.633 1.353 -14.254 1.00 98.50 103 TRP A CA 1
ATOM 784 C C . TRP A 1 103 ? 3.832 1.369 -12.945 1.00 98.50 103 TRP A C 1
ATOM 786 O O . TRP A 1 103 ? 3.162 0.380 -12.640 1.00 98.50 103 TRP A O 1
ATOM 796 N N . ALA A 1 104 ? 3.836 2.482 -12.207 1.00 98.25 104 ALA A N 1
ATOM 797 C CA . ALA A 1 104 ? 3.148 2.604 -10.925 1.00 98.25 104 ALA A CA 1
ATOM 798 C C . ALA A 1 104 ? 1.634 2.404 -11.080 1.00 98.25 104 ALA A C 1
ATOM 800 O O . ALA A 1 104 ? 1.033 1.637 -10.327 1.00 98.25 104 ALA A O 1
ATOM 801 N N . GLN A 1 105 ? 1.019 3.006 -12.102 1.00 98.31 105 GLN A N 1
ATOM 802 C CA . GLN A 1 105 ? -0.399 2.797 -12.414 1.00 98.31 105 GLN A CA 1
ATOM 803 C C . GLN A 1 105 ? -0.706 1.324 -12.719 1.00 98.31 105 GLN A C 1
ATOM 805 O O . GLN A 1 105 ? -1.663 0.764 -12.177 1.00 98.31 105 GLN A O 1
ATOM 810 N N . ALA A 1 106 ? 0.129 0.672 -13.535 1.00 98.12 106 ALA A N 1
ATOM 811 C CA . ALA A 1 106 ? -0.035 -0.739 -13.871 1.00 98.12 106 ALA A CA 1
ATOM 812 C C . ALA A 1 106 ? 0.133 -1.660 -12.649 1.00 98.12 106 ALA A C 1
ATOM 814 O O . ALA A 1 106 ? -0.573 -2.663 -12.528 1.00 98.12 106 ALA A O 1
ATOM 815 N N . VAL A 1 107 ? 1.054 -1.338 -11.738 1.00 97.88 107 VAL A N 1
ATOM 816 C CA . VAL A 1 107 ? 1.275 -2.101 -10.503 1.00 97.88 107 VAL A CA 1
ATOM 817 C C . VAL A 1 107 ? 0.132 -1.899 -9.512 1.00 97.88 107 VAL A C 1
ATOM 819 O O . VAL A 1 107 ? -0.361 -2.887 -8.975 1.00 97.88 107 VAL A O 1
ATOM 822 N N . VAL A 1 108 ? -0.355 -0.670 -9.319 1.00 96.44 108 VAL A N 1
ATOM 823 C CA . VAL A 1 108 ? -1.524 -0.390 -8.466 1.00 96.44 108 VAL A CA 1
ATOM 824 C C . VAL A 1 108 ? -2.753 -1.152 -8.959 1.00 96.44 108 VAL A C 1
ATOM 826 O O . VAL A 1 108 ? -3.440 -1.786 -8.160 1.00 96.44 108 VAL A O 1
ATOM 829 N N . ALA A 1 109 ? -3.019 -1.130 -10.268 1.00 96.56 109 ALA A N 1
ATOM 830 C CA . ALA A 1 109 ? -4.129 -1.882 -10.850 1.00 96.56 109 ALA A CA 1
ATOM 831 C C . ALA A 1 109 ? -3.980 -3.391 -10.604 1.00 96.56 109 ALA A C 1
ATOM 833 O O . ALA A 1 109 ? -4.930 -4.042 -10.180 1.00 96.56 109 ALA A O 1
ATOM 834 N N . ARG A 1 110 ? -2.772 -3.934 -10.800 1.00 97.00 110 ARG A N 1
ATOM 835 C CA . ARG A 1 110 ? -2.479 -5.357 -10.590 1.00 97.00 110 ARG A CA 1
ATOM 836 C C . ARG A 1 110 ? -2.643 -5.788 -9.135 1.00 97.00 110 ARG A C 1
ATOM 838 O O . ARG A 1 110 ? -3.220 -6.835 -8.881 1.00 97.00 110 ARG A O 1
ATOM 845 N N . LEU A 1 111 ? -2.135 -5.005 -8.186 1.00 95.50 111 LEU A N 1
ATOM 846 C CA . LEU A 1 111 ? -2.239 -5.341 -6.765 1.00 95.50 111 LEU A CA 1
ATOM 847 C C . LEU A 1 111 ? -3.702 -5.357 -6.307 1.00 95.50 111 LEU A C 1
ATOM 849 O O . LEU A 1 111 ? -4.106 -6.297 -5.628 1.00 95.50 111 LEU A O 1
ATOM 853 N N . ARG A 1 112 ? -4.509 -4.391 -6.768 1.00 91.38 112 ARG A N 1
ATOM 854 C CA . ARG A 1 112 ? -5.958 -4.369 -6.515 1.00 91.38 112 ARG A CA 1
ATOM 855 C C . ARG A 1 112 ? -6.673 -5.573 -7.126 1.00 91.38 112 ARG A C 1
ATOM 857 O O . ARG A 1 112 ? -7.499 -6.181 -6.457 1.00 91.38 112 ARG A O 1
ATOM 864 N N . ASP A 1 113 ? -6.338 -5.936 -8.364 1.00 93.62 113 ASP A N 1
ATOM 865 C CA . ASP A 1 113 ? -6.904 -7.111 -9.044 1.00 93.62 113 ASP A CA 1
ATOM 866 C C . ASP A 1 113 ? -6.582 -8.420 -8.300 1.00 93.62 113 ASP A C 1
ATOM 868 O O . ASP A 1 113 ? -7.412 -9.316 -8.181 1.00 93.62 113 ASP A O 1
ATOM 872 N N . TRP A 1 114 ? -5.397 -8.497 -7.690 1.00 93.56 114 TRP A N 1
ATOM 873 C CA . TRP A 1 114 ? -4.979 -9.616 -6.840 1.00 93.56 114 TRP A CA 1
ATOM 874 C C . TRP A 1 114 ? -5.556 -9.571 -5.413 1.00 93.56 114 TRP A C 1
ATOM 876 O O . TRP A 1 114 ? -5.268 -10.452 -4.595 1.00 93.56 114 TRP A O 1
ATOM 886 N N . GLY A 1 115 ? -6.359 -8.554 -5.091 1.00 89.25 115 GLY A N 1
ATOM 887 C CA . GLY A 1 115 ? -6.984 -8.379 -3.783 1.00 89.25 115 GLY A CA 1
ATOM 888 C C . GLY A 1 115 ? -5.988 -8.071 -2.665 1.00 89.25 115 GLY A C 1
ATOM 889 O O . GLY A 1 115 ? -6.161 -8.578 -1.550 1.00 89.25 115 GLY A O 1
ATOM 890 N N . PHE A 1 116 ? -4.914 -7.339 -2.970 1.00 89.62 116 PHE A N 1
ATOM 891 C CA . PHE A 1 116 ? -4.090 -6.660 -1.967 1.00 89.62 116 PHE A CA 1
ATOM 892 C C . PHE A 1 116 ? -4.689 -5.301 -1.602 1.00 89.62 116 PHE A C 1
ATOM 894 O O . PHE A 1 116 ? -5.251 -4.633 -2.503 1.00 89.62 116 PHE A O 1
#

Foldseek 3Di:
DDDDDDDDDDDDDPDPPPPDDPQPDDDDQQDPVRFGNVAFDDQPLQWDWDDDPNDIFIAHNGGGGDDDDDDPPPDLQGDADPVVRGRPSNVVLCVVQVDPVSSVVVVVVVVVSVSD

Secondary structure (DSSP, 8-state):
-------------------PPPPPPPS-SB-TTS-EEEEE----SS-EEEEETTEEEEE-TTSEEE-----S---SS---BTTTTB-HHHHHHHHHHSSHHHHHHHHHHHHHHTT-

pLDDT: mean 85.55, std 20.16, range [37.94, 98.62]

Radius of gyration: 25.03 Å; chains: 1; bounding box: 48×80×51 Å